Protein AF-A0A395CZ53-F1 (afdb_monomer_lite)

Structure (mmCIF, N/CA/C/O backbone):
data_AF-A0A395CZ53-F1
#
_entry.id   AF-A0A395CZ53-F1
#
loop_
_atom_site.group_PDB
_atom_site.id
_atom_site.type_symbol
_atom_site.label_atom_id
_atom_site.label_alt_id
_atom_site.label_comp_id
_atom_site.label_asym_id
_atom_site.label_entity_id
_atom_site.label_seq_id
_atom_site.pdbx_PDB_ins_code
_atom_site.Cartn_x
_atom_site.Cartn_y
_atom_site.Cartn_z
_atom_site.occupancy
_atom_site.B_iso_or_equiv
_atom_site.auth_seq_id
_atom_site.auth_comp_id
_atom_site.auth_asym_id
_atom_site.auth_atom_id
_atom_site.pdbx_PDB_model_num
ATOM 1 N N . MET A 1 1 ? -4.129 -2.418 5.478 1.00 84.44 1 MET A N 1
ATOM 2 C CA . MET A 1 1 ? -3.742 -3.564 4.637 1.00 84.44 1 MET A CA 1
ATOM 3 C C . MET A 1 1 ? -3.640 -3.095 3.202 1.00 84.44 1 MET A C 1
ATOM 5 O O . MET A 1 1 ? -2.613 -2.516 2.931 1.00 84.44 1 MET A O 1
ATOM 9 N N . THR A 1 2 ? -4.689 -3.079 2.373 1.00 95.38 2 THR A N 1
ATOM 10 C CA . THR A 1 2 ? -4.549 -2.795 0.923 1.00 95.38 2 THR A CA 1
ATOM 11 C C . THR A 1 2 ? -3.746 -1.545 0.537 1.00 95.38 2 THR A C 1
ATOM 13 O O . THR A 1 2 ? -2.993 -1.594 -0.421 1.00 95.38 2 THR A O 1
ATOM 16 N N . GLN A 1 3 ? -3.861 -0.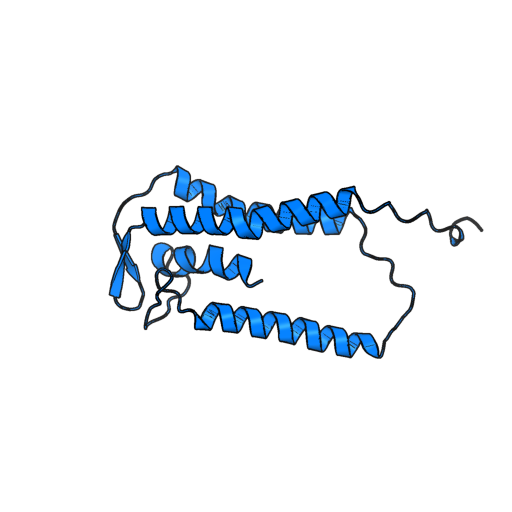423 1.258 1.00 96.69 3 GLN A N 1
ATOM 17 C CA . GLN A 1 3 ? -3.031 0.764 0.980 1.00 96.69 3 GLN A CA 1
ATOM 18 C C . GLN A 1 3 ? -1.525 0.485 1.097 1.00 96.69 3 GLN A C 1
ATOM 20 O O . GLN A 1 3 ? -0.753 0.980 0.286 1.00 96.69 3 GLN A O 1
ATOM 25 N N . TRP A 1 4 ? -1.125 -0.318 2.084 1.00 96.44 4 TRP A N 1
ATOM 26 C CA . TRP A 1 4 ? 0.246 -0.792 2.234 1.00 96.44 4 TRP A CA 1
ATOM 27 C C . TRP A 1 4 ? 0.659 -1.632 1.031 1.00 96.44 4 TRP A C 1
ATOM 29 O O . TRP A 1 4 ? 1.700 -1.367 0.448 1.00 96.44 4 TRP A O 1
ATOM 39 N N . ASP A 1 5 ? -0.168 -2.600 0.629 1.00 96.94 5 ASP A N 1
ATOM 40 C CA . ASP A 1 5 ? 0.121 -3.485 -0.506 1.00 96.94 5 ASP A CA 1
ATOM 41 C C . ASP A 1 5 ? 0.274 -2.683 -1.813 1.00 96.94 5 ASP A C 1
ATOM 43 O O . ASP A 1 5 ? 1.216 -2.889 -2.573 1.00 96.94 5 ASP A O 1
ATOM 47 N N . VAL A 1 6 ? -0.586 -1.683 -2.048 1.00 97.50 6 VAL A N 1
ATOM 48 C CA . VAL A 1 6 ? -0.497 -0.807 -3.233 1.00 97.50 6 VAL A CA 1
ATOM 49 C C . VAL A 1 6 ? 0.818 -0.021 -3.269 1.00 97.50 6 VAL A C 1
ATOM 51 O O . VAL A 1 6 ? 1.371 0.172 -4.347 1.00 97.50 6 VAL A O 1
ATOM 54 N N . VAL A 1 7 ? 1.336 0.413 -2.119 1.00 98.19 7 VAL A N 1
ATOM 55 C CA . VAL A 1 7 ? 2.617 1.134 -2.033 1.00 98.19 7 VAL A CA 1
ATOM 56 C C . VAL A 1 7 ? 3.807 0.180 -2.154 1.00 98.19 7 VAL A C 1
ATOM 58 O O . VAL A 1 7 ? 4.769 0.460 -2.861 1.00 98.19 7 VAL A O 1
ATOM 61 N N . MET A 1 8 ? 3.758 -0.944 -1.450 1.00 97.69 8 MET A N 1
ATOM 62 C CA . MET A 1 8 ? 4.921 -1.789 -1.199 1.00 97.69 8 MET A CA 1
ATOM 63 C C . MET A 1 8 ? 5.142 -2.845 -2.288 1.00 97.69 8 MET A C 1
ATOM 65 O O . MET A 1 8 ? 6.294 -3.155 -2.603 1.00 97.69 8 MET A O 1
ATOM 69 N N . ASP A 1 9 ? 4.076 -3.375 -2.895 1.00 98.00 9 ASP A N 1
ATOM 70 C CA . ASP A 1 9 ? 4.189 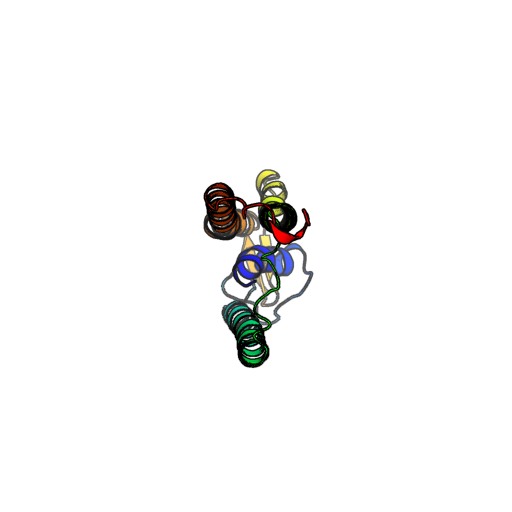-4.478 -3.855 1.00 98.00 9 ASP A CA 1
ATOM 71 C C . ASP A 1 9 ? 4.954 -4.108 -5.135 1.00 98.00 9 ASP A C 1
ATOM 73 O O . ASP A 1 9 ? 5.808 -4.902 -5.534 1.00 98.00 9 ASP A O 1
ATOM 77 N N . PRO A 1 10 ? 4.735 -2.941 -5.780 1.00 98.00 10 PRO A N 1
ATOM 78 C CA . PRO A 1 10 ? 5.457 -2.587 -7.004 1.00 98.00 10 PRO A CA 1
ATOM 79 C C . PRO A 1 10 ? 6.992 -2.614 -6.864 1.00 98.00 10 PRO A C 1
ATOM 81 O O . PRO A 1 10 ? 7.647 -3.343 -7.619 1.00 98.00 10 PRO A O 1
ATOM 84 N N . PRO A 1 11 ? 7.616 -1.905 -5.896 1.00 97.62 11 PRO A N 1
ATOM 85 C CA . PRO A 1 11 ? 9.065 -1.974 -5.721 1.00 97.62 11 PRO A CA 1
ATOM 86 C C . PRO A 1 11 ? 9.535 -3.345 -5.225 1.00 97.62 11 PRO A C 1
ATOM 88 O O . PRO A 1 11 ? 10.597 -3.804 -5.649 1.00 97.62 11 PRO A O 1
ATOM 91 N N . SER A 1 12 ? 8.764 -4.025 -4.374 1.00 97.75 12 SER A N 1
ATOM 92 C CA . SER A 1 12 ? 9.163 -5.331 -3.834 1.00 97.75 12 SER A CA 1
ATOM 93 C C . SER A 1 12 ? 9.177 -6.419 -4.900 1.00 97.75 12 SER A C 1
ATOM 95 O O . SER A 1 12 ? 10.090 -7.246 -4.929 1.00 97.75 12 SER A O 1
ATOM 97 N N . ALA A 1 13 ? 8.214 -6.394 -5.819 1.00 97.50 13 ALA A N 1
ATOM 98 C CA . ALA A 1 13 ? 8.115 -7.396 -6.863 1.00 97.50 13 ALA A CA 1
ATOM 99 C C . ALA A 1 13 ? 9.008 -7.117 -8.063 1.00 97.50 13 ALA A C 1
ATOM 101 O O . ALA A 1 13 ? 9.635 -8.032 -8.601 1.00 97.50 13 ALA A O 1
ATOM 102 N N . THR A 1 14 ? 9.103 -5.855 -8.479 1.00 97.56 14 THR A N 1
ATOM 103 C CA . THR A 1 14 ? 9.793 -5.519 -9.725 1.00 97.56 14 THR A CA 1
ATOM 104 C C . THR A 1 14 ? 11.247 -5.141 -9.507 1.00 97.56 14 THR A C 1
ATOM 106 O O . THR A 1 14 ? 12.079 -5.616 -10.275 1.00 97.56 14 THR A O 1
ATOM 109 N N . ILE A 1 15 ? 11.583 -4.393 -8.454 1.00 97.12 15 ILE A N 1
ATOM 110 C CA . ILE A 1 15 ? 12.974 -4.006 -8.167 1.00 97.12 15 ILE A CA 1
ATOM 111 C C . ILE A 1 15 ? 13.649 -5.062 -7.290 1.00 97.12 15 ILE A C 1
ATOM 113 O O . ILE A 1 15 ? 14.657 -5.637 -7.685 1.00 97.12 15 ILE A O 1
ATOM 117 N N . ALA A 1 16 ? 13.083 -5.346 -6.113 1.00 96.75 16 ALA A N 1
ATOM 118 C CA . ALA A 1 16 ? 13.715 -6.237 -5.136 1.00 96.75 16 ALA A CA 1
ATOM 119 C C . ALA A 1 16 ? 13.569 -7.730 -5.475 1.00 96.75 16 ALA A C 1
ATOM 121 O O . ALA A 1 16 ? 14.283 -8.553 -4.908 1.00 96.75 16 ALA A O 1
ATOM 122 N N . LYS A 1 17 ? 12.642 -8.082 -6.378 1.00 96.38 17 LYS A N 1
ATOM 123 C CA . LYS A 1 17 ? 12.316 -9.468 -6.755 1.00 96.38 17 LYS A CA 1
ATOM 124 C C . LYS A 1 17 ? 11.974 -10.366 -5.559 1.00 96.38 17 LYS A C 1
ATOM 126 O O . LYS A 1 17 ? 12.231 -11.566 -5.593 1.00 96.38 17 LYS A O 1
ATOM 131 N N . ALA A 1 18 ? 11.378 -9.800 -4.510 1.00 97.12 18 ALA A N 1
ATOM 132 C CA . ALA A 1 18 ? 11.025 -10.536 -3.298 1.00 97.12 18 ALA A CA 1
ATOM 133 C C . ALA A 1 18 ? 9.901 -11.562 -3.547 1.00 97.12 18 ALA A C 1
ATOM 135 O O . ALA A 1 18 ? 9.925 -12.663 -3.002 1.00 97.12 18 ALA A O 1
ATOM 136 N N . TRP A 1 19 ? 8.941 -11.217 -4.406 1.00 96.06 19 TRP A N 1
ATOM 137 C CA . TRP A 1 19 ? 7.937 -12.113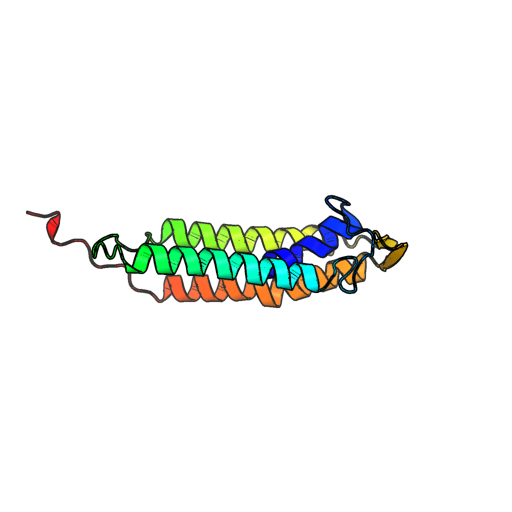 -4.987 1.00 96.06 19 TRP A CA 1
ATOM 138 C C . TRP A 1 19 ? 7.566 -11.590 -6.368 1.00 96.06 19 TRP A C 1
ATOM 140 O O . TRP A 1 19 ? 7.546 -10.386 -6.586 1.00 96.06 19 TRP A O 1
ATOM 150 N N . VAL A 1 20 ? 7.287 -12.471 -7.323 1.00 96.56 20 VAL A N 1
ATOM 151 C CA . VAL A 1 20 ? 7.097 -12.067 -8.721 1.00 96.56 20 VAL A CA 1
ATOM 152 C C . VAL A 1 20 ? 5.808 -12.661 -9.265 1.00 96.56 20 VAL A C 1
ATOM 154 O O . VAL A 1 20 ? 5.558 -13.855 -9.124 1.00 96.56 20 VAL A O 1
ATOM 157 N N . TRP A 1 21 ? 5.010 -11.829 -9.934 1.00 97.56 21 TRP A N 1
ATOM 158 C CA . TRP A 1 21 ? 3.896 -12.285 -10.759 1.00 97.56 21 TRP A CA 1
ATOM 159 C C . TRP A 1 21 ? 4.404 -12.626 -12.157 1.00 97.56 21 TRP A C 1
ATOM 161 O O . TRP A 1 21 ? 4.888 -11.747 -12.868 1.00 97.56 21 TRP A O 1
ATOM 171 N N . HIS A 1 22 ? 4.297 -13.897 -12.547 1.00 95.75 22 HIS A N 1
ATOM 172 C CA . HIS A 1 22 ? 4.816 -14.391 -13.828 1.00 95.75 22 HIS A CA 1
ATOM 173 C C . HIS A 1 22 ? 4.162 -13.732 -15.046 1.00 95.75 22 HIS A C 1
ATOM 175 O O . HIS A 1 22 ? 4.850 -13.445 -16.014 1.00 95.75 22 HIS A O 1
ATOM 181 N N . ASP A 1 23 ? 2.869 -13.419 -14.979 1.00 95.69 23 ASP A N 1
ATOM 182 C CA . ASP A 1 23 ? 2.171 -12.721 -16.068 1.00 95.69 23 ASP A CA 1
ATOM 183 C C . ASP A 1 23 ? 2.321 -11.188 -15.986 1.00 95.69 23 ASP A C 1
ATOM 185 O O . ASP A 1 23 ? 1.791 -10.449 -16.818 1.00 95.69 23 ASP A O 1
ATOM 189 N N . GLY A 1 24 ? 3.036 -10.692 -14.970 1.00 94.56 24 GLY A N 1
ATOM 190 C CA . GLY A 1 24 ? 3.167 -9.273 -14.670 1.00 94.56 24 GLY A CA 1
ATOM 191 C C . GLY A 1 24 ? 1.835 -8.604 -14.318 1.00 94.56 24 GLY A C 1
ATOM 192 O O . GLY A 1 24 ? 0.856 -9.227 -13.900 1.00 94.56 24 GLY A O 1
ATOM 193 N N . GLY A 1 25 ? 1.798 -7.283 -14.471 1.00 95.94 25 GLY A N 1
ATOM 194 C CA . GLY A 1 25 ? 0.618 -6.489 -14.168 1.00 95.94 25 GLY A CA 1
ATOM 195 C C . GLY A 1 25 ? 0.807 -5.016 -14.497 1.00 95.94 25 GLY A C 1
ATOM 196 O O . GLY A 1 25 ? 1.926 -4.528 -14.646 1.00 95.94 25 GLY A O 1
ATOM 197 N N . ALA A 1 26 ? -0.304 -4.298 -14.658 1.00 95.56 26 ALA A N 1
ATOM 198 C CA . ALA A 1 26 ? -0.273 -2.906 -15.105 1.00 95.56 26 ALA A CA 1
ATOM 199 C C . ALA A 1 26 ? 0.369 -1.956 -14.083 1.00 95.56 26 ALA A C 1
ATOM 201 O O . ALA A 1 26 ? 0.898 -0.923 -14.478 1.00 95.56 26 ALA A O 1
ATOM 202 N N . HIS A 1 27 ? 0.347 -2.300 -12.793 1.00 97.38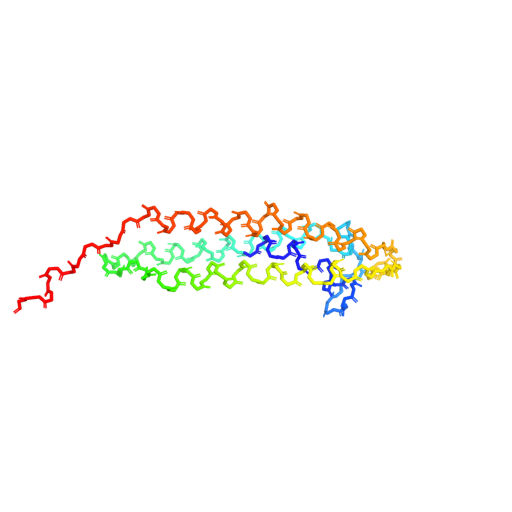 27 HIS A N 1
ATOM 203 C CA . HIS A 1 27 ? 0.973 -1.495 -11.754 1.00 97.38 27 HIS A CA 1
ATOM 204 C C . HIS A 1 27 ? 2.396 -1.997 -11.496 1.00 97.38 27 HIS A C 1
ATOM 206 O O . HIS A 1 27 ? 2.649 -2.704 -10.525 1.00 97.38 27 HIS A O 1
ATOM 212 N N . PHE A 1 28 ? 3.298 -1.691 -12.434 1.00 97.94 28 PHE A N 1
ATOM 213 C CA . PHE A 1 28 ? 4.711 -2.089 -12.414 1.00 97.94 28 PHE A CA 1
ATOM 214 C C . PHE A 1 28 ? 4.924 -3.570 -12.077 1.00 97.94 28 PHE A C 1
ATOM 216 O O . PHE A 1 28 ? 5.636 -3.904 -11.133 1.00 97.94 28 PHE A O 1
ATOM 223 N N . GLY A 1 29 ? 4.265 -4.469 -12.807 1.00 97.00 29 GLY A N 1
ATOM 224 C CA . GLY A 1 29 ? 4.379 -5.912 -12.587 1.00 97.00 29 GLY A CA 1
ATOM 225 C C . GLY A 1 29 ? 3.365 -6.496 -11.602 1.00 97.00 29 GLY A C 1
ATOM 226 O O . GLY A 1 29 ? 3.272 -7.716 -11.509 1.00 97.00 29 GLY A O 1
ATOM 227 N N . VAL A 1 30 ? 2.570 -5.667 -10.916 1.00 98.12 30 VAL A N 1
ATOM 228 C CA . VAL A 1 30 ? 1.526 -6.127 -9.986 1.00 98.12 30 VAL A CA 1
ATOM 229 C C . VAL A 1 30 ? 0.144 -6.066 -10.651 1.00 98.12 30 VAL A C 1
ATOM 231 O O . VAL A 1 30 ? -0.259 -5.006 -11.154 1.00 98.12 30 VAL A O 1
ATOM 234 N N . PRO A 1 31 ? -0.615 -7.177 -10.705 1.00 97.62 31 PRO A N 1
ATOM 235 C CA . PRO A 1 31 ? -1.949 -7.189 -11.296 1.00 97.62 31 PRO A CA 1
ATOM 236 C C . PRO A 1 31 ? -2.987 -6.569 -10.352 1.00 97.62 31 PRO A C 1
ATOM 238 O O . PRO A 1 31 ? -2.915 -6.715 -9.134 1.00 97.62 31 PRO A O 1
ATOM 241 N N . LEU A 1 32 ? -4.025 -5.933 -10.909 1.00 96.88 32 LEU A N 1
ATOM 242 C CA . LEU A 1 32 ? -5.096 -5.304 -10.118 1.00 96.88 32 LEU A CA 1
ATOM 243 C C . LEU A 1 32 ? -5.823 -6.298 -9.191 1.00 96.88 32 LEU A C 1
ATOM 245 O O . LEU A 1 32 ? -6.263 -5.932 -8.100 1.00 96.88 32 LEU A O 1
ATOM 249 N N . SER A 1 33 ? -5.924 -7.564 -9.608 1.00 97.06 33 SER A N 1
ATOM 250 C CA . SER A 1 33 ? -6.528 -8.642 -8.819 1.00 97.06 33 SER A CA 1
ATOM 251 C C . SER A 1 33 ? -5.831 -8.864 -7.475 1.00 97.06 33 SER A C 1
ATOM 253 O O . SER A 1 33 ? -6.508 -9.243 -6.523 1.00 97.06 33 SER A O 1
ATOM 255 N N . ASN A 1 34 ? -4.530 -8.571 -7.358 1.00 97.38 34 ASN A N 1
ATOM 256 C CA . ASN A 1 34 ? -3.800 -8.642 -6.091 1.00 97.38 34 ASN A CA 1
ATOM 257 C C . ASN A 1 34 ? -4.414 -7.700 -5.043 1.00 97.38 34 ASN A C 1
ATOM 259 O O . ASN A 1 34 ? -4.769 -8.123 -3.944 1.00 97.38 34 ASN A O 1
ATOM 263 N N . TYR A 1 35 ? -4.633 -6.434 -5.405 1.00 97.00 35 TYR A N 1
ATOM 264 C CA . TYR A 1 35 ? -5.182 -5.438 -4.482 1.00 97.00 35 TYR A CA 1
ATOM 265 C C . TYR A 1 35 ? -6.636 -5.722 -4.116 1.00 97.00 35 TYR A C 1
ATOM 267 O O . TYR A 1 35 ? -7.023 -5.571 -2.956 1.00 97.00 35 TYR A O 1
ATOM 275 N N . LEU A 1 36 ? -7.432 -6.188 -5.082 1.00 97.69 36 LEU A N 1
ATOM 276 C CA . LEU A 1 36 ? -8.796 -6.650 -4.821 1.00 97.69 36 LEU A CA 1
ATOM 277 C C . LEU A 1 36 ? -8.804 -7.870 -3.891 1.00 97.69 36 LEU A C 1
ATOM 279 O O . LEU A 1 36 ? -9.633 -7.939 -2.984 1.00 97.69 36 LEU A O 1
ATOM 283 N N . GLY A 1 37 ? -7.854 -8.790 -4.066 1.00 97.56 37 GLY A N 1
ATOM 284 C CA . GLY A 1 37 ? -7.652 -9.945 -3.197 1.00 97.56 37 GLY A CA 1
ATOM 285 C C . GLY A 1 37 ? -7.314 -9.537 -1.765 1.00 97.56 37 GLY A C 1
ATOM 286 O O . GLY A 1 37 ? -7.982 -9.982 -0.830 1.00 97.56 37 GLY A O 1
ATOM 287 N N . TRP A 1 38 ? -6.347 -8.635 -1.575 1.00 97.31 38 TRP A N 1
ATOM 288 C CA . TRP A 1 38 ? -5.981 -8.126 -0.248 1.00 97.31 38 TRP A CA 1
ATOM 289 C C . TRP A 1 38 ? -7.107 -7.337 0.417 1.00 97.31 38 TRP A C 1
ATOM 291 O O . TRP A 1 38 ? -7.316 -7.458 1.629 1.00 97.31 38 TRP A O 1
ATOM 301 N N . LEU A 1 39 ? -7.873 -6.571 -0.364 1.00 97.12 39 LEU A N 1
ATOM 302 C CA . LEU A 1 39 ? -9.058 -5.869 0.124 1.00 97.12 39 LEU A CA 1
ATOM 303 C C . LEU A 1 39 ? -10.126 -6.855 0.604 1.00 97.12 39 LEU A C 1
ATOM 305 O O . LEU A 1 39 ? -10.583 -6.747 1.742 1.00 97.12 39 LEU A O 1
ATOM 309 N N . LEU A 1 40 ? -10.486 -7.834 -0.230 1.00 97.81 40 LEU A N 1
ATOM 310 C CA . LEU A 1 40 ? -11.487 -8.846 0.101 1.00 97.81 40 LEU A CA 1
ATOM 311 C C . LEU A 1 40 ? -11.055 -9.692 1.302 1.00 97.81 40 LEU A C 1
ATOM 313 O O . LEU A 1 40 ? -11.870 -9.956 2.184 1.00 97.81 40 LEU A O 1
ATOM 317 N N . THR A 1 41 ? -9.780 -10.075 1.368 1.00 97.00 41 THR A N 1
ATOM 318 C CA . THR A 1 41 ? -9.209 -10.848 2.481 1.00 97.00 41 THR A CA 1
ATOM 319 C C . THR A 1 41 ? -9.307 -10.067 3.786 1.00 97.00 41 THR A C 1
ATOM 321 O O . THR A 1 41 ? -9.861 -10.563 4.768 1.00 97.00 41 THR A O 1
ATOM 324 N N . SER A 1 42 ? -8.840 -8.815 3.786 1.00 95.81 42 SER A N 1
ATOM 325 C CA . SER A 1 42 ? -8.880 -7.948 4.969 1.00 95.81 42 SER A CA 1
ATOM 326 C C . SER A 1 42 ? -10.314 -7.695 5.426 1.00 95.81 42 SER A C 1
ATOM 328 O O . SER A 1 42 ? -10.624 -7.817 6.610 1.00 95.81 42 SER A O 1
ATOM 330 N N . TRP A 1 43 ? -11.205 -7.380 4.483 1.00 96.69 43 TRP A N 1
ATOM 331 C CA . TRP A 1 43 ? -12.623 -7.180 4.760 1.00 96.69 43 TRP A CA 1
ATOM 332 C C . TRP A 1 43 ? -13.251 -8.437 5.365 1.00 96.69 43 TRP A C 1
ATOM 334 O O . TRP A 1 43 ? -13.860 -8.356 6.427 1.00 96.69 43 TRP A O 1
ATOM 344 N N . SER A 1 44 ? -13.039 -9.605 4.757 1.00 97.88 44 SER A N 1
ATOM 345 C CA . SER A 1 44 ? -13.598 -10.874 5.235 1.00 97.88 44 SER A CA 1
ATOM 346 C C . SER A 1 44 ? -13.125 -11.199 6.649 1.00 97.88 44 SER A C 1
ATOM 348 O O . SER A 1 44 ? -13.937 -11.570 7.496 1.00 97.88 44 SER A O 1
ATOM 350 N N . PHE A 1 45 ? -11.837 -10.993 6.938 1.00 96.06 45 PHE A N 1
ATOM 351 C CA . PHE A 1 45 ? -11.284 -11.207 8.272 1.00 96.06 45 PHE A CA 1
ATOM 352 C C . PHE A 1 45 ? -11.961 -10.315 9.321 1.00 96.06 45 PHE A C 1
ATOM 354 O O . PHE A 1 45 ? -12.439 -10.810 10.345 1.00 96.06 45 PHE A O 1
ATOM 361 N N . TYR A 1 46 ? -12.079 -9.010 9.050 1.00 94.12 46 TYR A N 1
ATOM 362 C CA . TYR A 1 46 ? -12.757 -8.089 9.964 1.00 94.12 46 TYR A CA 1
ATOM 363 C C . TYR A 1 46 ? -14.251 -8.390 10.108 1.00 94.12 46 TYR A C 1
ATOM 365 O O . TYR A 1 46 ? -14.781 -8.255 11.209 1.00 94.12 46 TYR A O 1
ATOM 373 N N . GLN A 1 47 ? -14.923 -8.848 9.050 1.00 96.19 47 GLN A N 1
ATOM 374 C CA . GLN A 1 47 ? -16.335 -9.225 9.117 1.00 96.19 47 GLN A CA 1
ATOM 375 C C . GLN A 1 47 ? -16.553 -10.468 9.973 1.00 96.19 47 GLN A C 1
ATOM 377 O O . GLN A 1 47 ? -17.404 -10.452 10.862 1.00 96.19 47 GLN A O 1
ATOM 382 N N . VAL A 1 48 ? -15.760 -11.523 9.771 1.00 95.62 48 VAL A N 1
ATOM 383 C CA . VAL A 1 48 ? -15.816 -12.729 10.610 1.00 95.62 48 VAL A CA 1
ATOM 384 C C . VAL A 1 48 ? -15.561 -12.367 12.072 1.00 95.62 48 VAL A C 1
ATOM 386 O O . VAL A 1 48 ? -16.309 -12.799 12.949 1.00 95.62 48 VAL A O 1
ATOM 389 N N . PHE A 1 49 ? -14.567 -11.516 12.343 1.00 92.12 49 PHE A N 1
ATOM 390 C CA . PHE A 1 49 ? -14.278 -11.057 13.699 1.00 92.12 49 PHE A CA 1
ATOM 391 C C . PHE A 1 49 ? -15.419 -10.217 14.295 1.00 92.12 49 PHE A C 1
ATOM 393 O O . PHE A 1 49 ? -15.800 -10.419 15.447 1.00 92.12 49 PHE A O 1
ATOM 400 N N . ALA A 1 50 ? -16.034 -9.328 13.513 1.00 91.75 50 ALA A N 1
ATOM 401 C CA . ALA A 1 50 ? -17.189 -8.547 13.946 1.00 91.75 50 ALA A CA 1
ATOM 402 C C . ALA A 1 50 ? -18.398 -9.442 14.275 1.00 91.75 50 ALA A C 1
ATOM 404 O O . ALA A 1 50 ? -19.046 -9.247 15.307 1.00 91.75 50 ALA A O 1
ATOM 405 N N . PHE A 1 51 ? -18.682 -10.460 13.455 1.00 93.44 51 PHE A N 1
ATOM 406 C CA . PHE A 1 51 ? -19.740 -11.438 13.729 1.00 93.44 51 PHE A CA 1
ATOM 407 C C . PHE A 1 51 ? -19.437 -12.287 14.964 1.00 93.44 51 PHE A C 1
ATOM 409 O O . PHE A 1 51 ? -20.326 -12.500 15.789 1.00 93.44 51 PHE A O 1
ATOM 416 N N . TYR A 1 52 ? -18.186 -12.715 15.128 1.00 90.06 52 TYR A N 1
ATOM 417 C CA . TYR A 1 52 ? -17.728 -13.440 16.309 1.00 90.06 52 TYR A CA 1
ATOM 418 C C . TYR A 1 52 ? -17.929 -12.633 17.599 1.00 90.06 52 TYR A C 1
ATOM 420 O O . TYR A 1 52 ? -18.426 -13.161 18.595 1.00 90.06 52 TYR A O 1
ATOM 428 N N . LEU A 1 53 ? -17.600 -11.337 17.575 1.00 88.56 53 LEU A N 1
ATOM 429 C CA . LEU A 1 53 ? -17.781 -10.438 18.715 1.00 88.56 53 LEU A CA 1
ATOM 430 C C . LEU A 1 53 ? -19.242 -10.037 18.953 1.00 88.56 53 LEU A C 1
ATOM 432 O O . LEU A 1 53 ? -19.610 -9.742 20.090 1.00 88.56 53 LEU A O 1
ATOM 436 N N . ARG A 1 54 ? -20.105 -10.052 17.927 1.00 86.88 54 ARG A N 1
ATOM 437 C CA . ARG A 1 54 ? -21.528 -9.678 18.052 1.00 86.88 54 ARG A CA 1
ATOM 438 C C . ARG A 1 54 ? -22.255 -10.479 19.136 1.00 86.88 54 ARG A C 1
ATOM 440 O O . ARG A 1 54 ? -23.087 -9.913 19.840 1.00 86.88 54 ARG A O 1
ATOM 447 N N . GLY A 1 55 ? -21.941 -11.769 19.267 1.00 81.12 55 GLY A N 1
ATOM 448 C CA . GLY A 1 55 ? -22.509 -12.655 20.290 1.00 81.12 55 GLY A CA 1
ATOM 449 C C . GLY A 1 55 ? -21.796 -12.604 21.645 1.00 81.12 55 GLY A C 1
ATOM 450 O O . GLY A 1 55 ? -22.256 -13.227 22.593 1.00 81.12 55 GLY A O 1
ATOM 451 N N . ARG A 1 56 ? -20.678 -11.874 21.745 1.00 80.19 56 ARG A N 1
ATOM 452 C CA . ARG A 1 56 ? -19.781 -11.831 22.911 1.00 80.19 56 ARG A CA 1
ATOM 453 C C . ARG A 1 56 ? -19.593 -10.408 23.411 1.00 80.19 56 ARG A C 1
ATOM 455 O O . ARG A 1 56 ? -18.473 -9.966 23.650 1.00 80.19 56 ARG A O 1
ATOM 462 N N . ARG A 1 57 ? -20.696 -9.667 23.510 1.00 66.00 57 ARG A N 1
ATOM 463 C CA . ARG A 1 57 ? -20.717 -8.312 24.070 1.00 66.00 57 ARG A CA 1
ATOM 464 C C . ARG A 1 57 ? -20.399 -8.355 25.571 1.00 66.00 57 ARG A C 1
ATOM 466 O O . ARG A 1 57 ? -21.274 -8.106 26.389 1.00 66.00 57 ARG A O 1
ATOM 473 N N . ASP A 1 58 ? -19.151 -8.639 25.925 1.00 60.75 58 ASP A N 1
ATOM 474 C CA . ASP A 1 58 ? -18.610 -8.257 27.222 1.00 60.75 58 ASP A CA 1
ATOM 475 C C . ASP A 1 58 ? -18.503 -6.735 27.217 1.00 60.75 58 ASP A C 1
ATOM 477 O O . ASP A 1 58 ? -17.652 -6.136 26.554 1.00 60.75 58 ASP A O 1
ATOM 481 N N . ALA A 1 59 ? -19.436 -6.100 27.917 1.00 57.31 59 ALA A N 1
ATOM 482 C CA . ALA A 1 59 ? -19.678 -4.664 27.918 1.00 57.31 59 ALA A CA 1
ATOM 483 C C . ALA A 1 59 ? -18.578 -3.832 28.612 1.00 57.31 59 ALA A C 1
ATOM 485 O O . ALA A 1 59 ? -18.864 -2.751 29.123 1.00 57.31 59 ALA A O 1
ATOM 486 N N . SER A 1 60 ? -17.333 -4.308 28.714 1.00 56.81 60 SER A N 1
ATOM 487 C CA . SER A 1 60 ? -16.372 -3.680 29.635 1.00 56.81 60 SER A CA 1
ATOM 488 C C . SER A 1 60 ? -14.897 -3.783 29.267 1.00 56.81 60 SER A C 1
ATOM 490 O O . SER A 1 60 ? -14.073 -3.445 30.110 1.00 56.81 60 SER A O 1
ATOM 492 N N . ARG A 1 61 ? -14.506 -4.189 28.048 1.00 64.94 61 ARG A N 1
ATOM 493 C CA . ARG A 1 61 ? -13.093 -4.007 27.674 1.00 64.94 61 ARG A CA 1
ATOM 494 C C . ARG A 1 61 ? -12.873 -2.529 27.340 1.00 64.94 61 ARG A C 1
ATOM 496 O O . ARG A 1 61 ? -13.436 -2.069 26.343 1.00 64.94 61 ARG A O 1
ATOM 503 N N . PRO A 1 62 ? -12.107 -1.772 28.149 1.00 64.31 62 PRO A N 1
ATOM 504 C CA . PRO A 1 62 ? -11.837 -0.383 27.829 1.00 64.31 62 PRO A CA 1
ATOM 505 C C . PRO A 1 62 ? -11.150 -0.311 26.459 1.00 64.31 62 PRO A C 1
ATOM 507 O O . PRO A 1 62 ? -10.399 -1.230 26.099 1.00 64.31 62 PRO A O 1
ATOM 510 N N . PRO A 1 63 ? -11.412 0.747 25.671 1.00 69.00 63 PRO A N 1
ATOM 511 C CA . PRO A 1 63 ? -10.681 0.957 24.434 1.00 69.00 63 PRO A CA 1
ATOM 512 C C . PRO A 1 63 ? -9.172 0.963 24.730 1.00 69.00 63 PRO A C 1
ATOM 514 O O . PRO A 1 63 ? -8.769 1.355 25.831 1.00 69.00 63 PRO A O 1
ATOM 517 N N . PRO A 1 64 ? -8.327 0.535 23.774 1.00 71.81 64 PRO A N 1
ATOM 518 C CA . PRO A 1 64 ? -6.882 0.591 23.949 1.00 71.81 64 PRO A CA 1
ATOM 519 C C . PRO A 1 64 ? -6.462 1.993 24.394 1.00 71.81 64 PRO A C 1
ATOM 521 O O . PRO A 1 64 ? -6.999 2.981 23.888 1.00 71.81 64 PRO A O 1
ATOM 524 N N . GLY A 1 65 ? -5.492 2.090 25.305 1.00 82.62 65 GLY A N 1
ATOM 525 C CA . GLY A 1 65 ? -4.924 3.379 25.699 1.00 82.62 65 GLY A CA 1
ATOM 526 C C . GLY A 1 65 ? -4.369 4.158 24.498 1.00 82.62 65 GLY A C 1
ATOM 527 O O . GLY A 1 65 ? -4.190 3.619 23.404 1.00 82.62 65 GLY A O 1
ATOM 528 N N . ARG A 1 66 ? -4.073 5.447 24.685 1.00 88.50 66 ARG A N 1
ATOM 529 C CA . ARG A 1 66 ? -3.551 6.296 23.598 1.00 88.50 66 ARG A CA 1
ATOM 530 C C . ARG A 1 66 ? -2.189 5.831 23.074 1.00 88.50 66 ARG A C 1
ATOM 532 O O . ARG A 1 66 ? -1.928 5.956 21.883 1.00 88.50 66 ARG A O 1
ATOM 539 N N . GLU A 1 67 ? -1.348 5.276 23.942 1.00 90.38 67 GLU A N 1
ATOM 540 C CA . GLU A 1 67 ? 0.007 4.821 23.607 1.00 90.38 67 GLU A CA 1
ATOM 541 C C . GLU A 1 67 ? 0.047 3.727 22.526 1.00 90.38 67 GLU A C 1
ATOM 543 O O . GLU A 1 67 ? 0.677 3.962 21.495 1.00 90.38 67 GLU A O 1
ATOM 548 N N . PRO A 1 68 ? -0.647 2.575 22.659 1.00 92.00 68 PRO A N 1
ATOM 549 C CA . PRO A 1 68 ? -0.635 1.550 21.613 1.00 92.00 68 PRO A CA 1
ATOM 550 C C . PRO A 1 68 ? -1.254 2.035 20.294 1.00 92.00 68 PRO A C 1
ATOM 552 O O . PRO A 1 68 ? -0.840 1.594 19.225 1.00 92.00 68 PRO A O 1
ATOM 555 N N . GLN A 1 69 ? -2.212 2.969 20.342 1.00 92.56 69 GLN A N 1
ATOM 556 C CA . GLN A 1 69 ? -2.776 3.577 19.132 1.00 92.56 69 GLN A CA 1
ATOM 557 C C . GLN A 1 69 ? -1.750 4.465 18.425 1.00 92.56 69 GLN A C 1
ATOM 559 O O . GLN A 1 69 ? -1.580 4.364 17.212 1.00 92.56 69 GLN A O 1
ATOM 564 N N . LEU A 1 70 ? -1.036 5.307 19.178 1.00 94.88 70 LEU A N 1
ATOM 565 C CA . LEU A 1 70 ? 0.033 6.135 18.632 1.00 94.88 70 LEU A CA 1
ATOM 566 C C . LEU A 1 70 ? 1.159 5.271 18.058 1.00 94.88 70 LEU A C 1
ATOM 568 O O . LEU A 1 70 ? 1.619 5.549 16.957 1.00 94.88 70 LEU A O 1
ATOM 572 N N . ALA A 1 71 ? 1.555 4.206 18.757 1.00 95.62 71 ALA A N 1
ATOM 573 C CA . ALA A 1 71 ? 2.557 3.265 18.269 1.00 95.62 71 ALA A CA 1
ATOM 574 C C . ALA A 1 71 ? 2.143 2.638 16.928 1.00 95.62 71 ALA A C 1
ATOM 576 O O . ALA A 1 71 ? 2.946 2.610 16.000 1.00 95.62 71 ALA A O 1
ATOM 577 N N . ALA A 1 72 ? 0.883 2.209 16.785 1.00 95.19 72 ALA A N 1
ATOM 578 C CA . ALA A 1 72 ? 0.371 1.666 15.527 1.00 95.19 72 ALA A CA 1
ATOM 579 C C . ALA A 1 72 ? 0.361 2.706 14.391 1.00 95.19 72 ALA A C 1
ATOM 581 O O . ALA A 1 72 ? 0.741 2.386 13.265 1.00 95.19 72 ALA A O 1
ATOM 582 N N . ILE A 1 73 ? -0.033 3.953 14.683 1.00 96.94 73 ILE A N 1
ATOM 583 C CA . ILE A 1 73 ? -0.019 5.058 13.709 1.00 96.94 73 ILE A CA 1
ATOM 584 C C . ILE A 1 73 ? 1.412 5.355 13.254 1.00 96.94 73 ILE A C 1
ATOM 586 O O . ILE A 1 73 ? 1.666 5.455 12.056 1.00 96.94 73 ILE A O 1
ATOM 590 N N . LEU A 1 74 ? 2.345 5.486 14.200 1.00 97.12 74 LEU A N 1
ATOM 591 C CA . LEU A 1 74 ? 3.746 5.777 13.904 1.00 97.12 74 LEU A CA 1
ATOM 592 C C . LEU A 1 74 ? 4.391 4.637 13.127 1.00 97.12 74 LEU A C 1
ATOM 594 O O . LEU A 1 74 ? 5.044 4.904 12.129 1.00 97.12 74 LEU A O 1
ATOM 598 N N . PHE A 1 75 ? 4.153 3.386 13.524 1.00 97.44 75 PHE A N 1
ATOM 599 C CA . PHE A 1 75 ? 4.636 2.222 12.789 1.00 97.44 75 PHE A CA 1
ATOM 600 C C . PHE A 1 75 ? 4.170 2.260 11.331 1.00 97.44 75 PHE A C 1
ATOM 602 O O . PHE A 1 75 ? 4.994 2.216 10.423 1.00 97.44 75 PHE A O 1
ATOM 609 N N . TYR A 1 76 ? 2.866 2.429 11.104 1.00 97.50 76 TYR A N 1
ATOM 610 C CA . TYR A 1 76 ? 2.300 2.448 9.758 1.00 97.50 76 TYR A CA 1
ATOM 611 C C . TYR A 1 76 ? 2.833 3.612 8.907 1.00 97.50 76 TYR A C 1
ATOM 613 O O . TYR A 1 76 ? 3.207 3.411 7.750 1.00 97.50 76 TYR A O 1
ATOM 621 N N . ALA A 1 77 ? 2.934 4.814 9.486 1.00 97.50 77 ALA A N 1
ATOM 622 C CA . ALA A 1 77 ? 3.515 5.975 8.818 1.00 97.50 77 ALA A CA 1
ATOM 623 C C . ALA A 1 77 ? 4.993 5.746 8.472 1.00 97.50 77 ALA A C 1
ATOM 625 O O . ALA A 1 77 ? 5.398 5.952 7.330 1.00 97.50 77 ALA A O 1
ATOM 626 N N . SER A 1 78 ? 5.792 5.288 9.440 1.00 97.38 78 SER A N 1
ATOM 627 C CA . SER A 1 78 ? 7.219 5.023 9.264 1.00 97.38 78 SER A CA 1
ATOM 628 C C . SER A 1 78 ? 7.475 3.996 8.172 1.00 97.38 78 SER A C 1
ATOM 630 O O . SER A 1 78 ? 8.363 4.213 7.354 1.00 97.38 78 SER A O 1
ATOM 632 N N . SER A 1 79 ? 6.682 2.926 8.102 1.00 96.88 79 SER A N 1
ATOM 633 C CA . SER A 1 79 ? 6.816 1.922 7.048 1.00 96.88 79 SER A CA 1
ATOM 634 C C . SER A 1 79 ? 6.611 2.501 5.651 1.00 96.88 79 SER A C 1
ATOM 636 O O . SER A 1 79 ? 7.424 2.234 4.772 1.00 96.88 79 SER A O 1
ATOM 638 N N . GLY A 1 80 ? 5.607 3.360 5.451 1.00 96.19 80 GLY A N 1
ATOM 639 C CA . GLY A 1 80 ? 5.432 4.066 4.177 1.00 96.19 80 GLY A CA 1
ATOM 640 C C . GLY A 1 80 ? 6.591 5.024 3.874 1.00 96.19 80 GLY A C 1
ATOM 641 O O . GLY A 1 80 ? 7.109 5.056 2.759 1.00 96.19 80 GLY A O 1
ATOM 642 N N . LEU A 1 81 ? 7.059 5.764 4.884 1.00 97.00 81 LEU A N 1
ATOM 643 C CA . LEU A 1 81 ? 8.159 6.723 4.734 1.00 97.00 81 LEU A CA 1
ATOM 644 C C . LEU A 1 81 ? 9.495 6.067 4.352 1.00 97.00 81 LEU A C 1
ATOM 646 O O . LEU A 1 81 ? 10.344 6.750 3.782 1.00 97.00 81 LEU A O 1
ATOM 650 N N . THR A 1 82 ? 9.679 4.761 4.582 1.00 96.56 82 THR A N 1
ATOM 651 C CA . THR A 1 82 ? 10.887 4.044 4.129 1.00 96.56 82 THR A CA 1
ATOM 652 C C . THR A 1 82 ? 11.093 4.105 2.612 1.00 96.56 82 THR A C 1
ATOM 654 O O . THR A 1 82 ? 12.229 4.023 2.151 1.00 96.56 82 THR A O 1
ATOM 657 N N . HIS A 1 83 ? 10.031 4.333 1.829 1.00 97.00 83 HIS A N 1
ATOM 658 C CA . HIS A 1 83 ? 10.113 4.478 0.375 1.00 97.00 83 HIS A CA 1
ATOM 659 C C . HIS A 1 83 ? 10.661 5.841 -0.085 1.00 97.00 83 HIS A C 1
ATOM 661 O O . HIS A 1 83 ? 11.042 5.972 -1.248 1.00 97.00 83 HIS A O 1
ATOM 667 N N . LEU A 1 84 ? 10.768 6.838 0.805 1.00 97.31 84 LEU A N 1
ATOM 668 C CA . LEU A 1 84 ? 11.373 8.131 0.468 1.00 97.31 84 LEU A CA 1
ATOM 669 C C . LEU A 1 84 ? 12.875 8.014 0.227 1.00 97.31 84 LEU A C 1
ATOM 671 O O . LEU A 1 84 ? 13.377 8.597 -0.725 1.00 97.31 84 LEU A O 1
ATOM 675 N N . THR A 1 85 ? 13.595 7.259 1.059 1.00 96.62 85 THR A N 1
ATOM 676 C CA . THR A 1 85 ? 15.050 7.106 0.936 1.00 96.62 85 THR A CA 1
ATOM 677 C C . THR A 1 85 ? 15.479 6.625 -0.453 1.00 96.62 85 THR A C 1
ATOM 679 O O . THR A 1 85 ? 16.279 7.318 -1.077 1.00 96.62 85 THR A O 1
ATOM 682 N N . PRO A 1 86 ? 14.959 5.506 -0.993 1.00 95.19 86 PRO A N 1
ATOM 683 C CA . PRO A 1 86 ? 15.387 5.046 -2.307 1.00 95.19 86 PRO A CA 1
ATOM 684 C C . PRO A 1 86 ? 14.916 5.949 -3.456 1.00 95.19 86 PRO A C 1
ATOM 686 O O . PRO A 1 86 ? 15.567 5.984 -4.494 1.00 95.19 86 PRO A O 1
ATOM 689 N N . TRP A 1 87 ? 13.818 6.693 -3.293 1.00 97.06 87 TRP A N 1
ATOM 690 C CA . TRP A 1 87 ? 13.413 7.710 -4.268 1.00 97.06 87 TRP A CA 1
ATOM 691 C C . TRP A 1 87 ? 14.367 8.915 -4.259 1.00 97.06 87 TRP A C 1
ATOM 693 O O . TRP A 1 87 ? 14.819 9.342 -5.316 1.00 97.06 87 TRP A O 1
ATOM 703 N N . LEU A 1 88 ? 14.749 9.409 -3.076 1.00 97.25 88 LEU A N 1
ATOM 704 C CA . LEU A 1 88 ? 15.699 10.517 -2.909 1.00 97.25 88 LEU A CA 1
ATOM 705 C C . LEU A 1 88 ? 17.114 10.177 -3.388 1.00 97.25 88 LEU A C 1
ATOM 707 O O . LEU A 1 88 ? 17.832 11.072 -3.825 1.00 97.25 88 LEU A O 1
ATOM 711 N N . LEU A 1 89 ? 17.518 8.904 -3.312 1.00 96.06 89 LEU A N 1
ATOM 712 C CA . LEU A 1 89 ? 18.784 8.445 -3.893 1.00 96.06 89 LEU A CA 1
ATOM 713 C C . LEU A 1 89 ? 18.808 8.579 -5.424 1.00 96.06 89 LEU A C 1
ATOM 715 O O . LEU A 1 89 ? 19.893 8.610 -5.997 1.00 96.06 89 LEU A O 1
ATOM 719 N N . GLY A 1 90 ? 17.644 8.696 -6.074 1.00 91.25 90 GLY A N 1
ATOM 720 C CA . GLY A 1 90 ? 17.551 9.012 -7.497 1.00 91.25 90 GLY A CA 1
ATOM 721 C C . GLY A 1 90 ? 18.120 7.925 -8.405 1.00 91.25 90 GLY A C 1
ATOM 722 O O . GLY A 1 90 ? 18.703 8.242 -9.437 1.00 91.25 90 GLY A O 1
ATOM 723 N N . GLU A 1 91 ? 17.994 6.653 -8.017 1.00 89.38 91 GLU A N 1
ATOM 724 C CA . GLU A 1 91 ? 18.408 5.537 -8.870 1.00 89.38 91 GLU A CA 1
ATOM 725 C C . GLU A 1 91 ? 17.615 5.546 -10.181 1.00 89.38 91 GLU A C 1
ATOM 727 O O . GLU A 1 91 ? 16.383 5.486 -10.176 1.00 89.38 91 GLU A O 1
ATOM 732 N N . THR A 1 92 ? 18.337 5.592 -11.296 1.00 93.31 92 THR A N 1
ATOM 733 C CA . THR A 1 92 ? 17.780 5.569 -12.648 1.00 93.31 92 THR A CA 1
ATOM 734 C C . THR A 1 92 ? 18.069 4.238 -13.330 1.00 93.31 92 THR A C 1
ATOM 736 O O . THR A 1 92 ? 18.944 3.472 -12.915 1.00 93.31 92 THR A O 1
ATOM 739 N N . GLY A 1 93 ? 17.324 3.960 -14.396 1.00 95.69 93 GLY A N 1
ATOM 740 C CA . GLY A 1 93 ? 17.505 2.772 -15.221 1.00 95.69 93 GLY A CA 1
ATOM 741 C C . GLY A 1 93 ? 16.220 1.988 -15.427 1.00 95.69 93 GLY A C 1
ATOM 742 O O . GLY A 1 93 ? 15.136 2.394 -15.004 1.00 95.69 93 GLY A O 1
ATOM 743 N N . ASP A 1 94 ? 16.383 0.843 -16.076 1.00 97.75 94 ASP A N 1
ATOM 744 C CA . ASP A 1 94 ? 15.290 0.006 -16.543 1.00 97.75 94 ASP A CA 1
ATOM 745 C C . ASP A 1 94 ? 15.287 -1.340 -15.821 1.00 97.75 94 ASP A C 1
ATOM 747 O O . ASP A 1 94 ? 16.331 -1.943 -15.562 1.00 97.75 94 ASP A O 1
ATOM 751 N N . VAL A 1 95 ? 14.091 -1.837 -15.521 1.00 97.19 95 VAL A N 1
ATOM 752 C CA . VAL A 1 95 ? 13.890 -3.133 -14.878 1.00 97.19 95 VAL A CA 1
ATOM 753 C C . VAL A 1 95 ? 12.716 -3.868 -15.516 1.00 97.19 95 VAL A C 1
ATOM 755 O O . VAL A 1 95 ? 11.639 -3.308 -15.708 1.00 97.19 95 VAL A O 1
ATOM 758 N N . ALA A 1 96 ? 12.916 -5.139 -15.861 1.00 97.56 96 ALA A N 1
ATOM 759 C CA . ALA A 1 96 ? 11.852 -5.989 -16.390 1.00 97.56 96 ALA A CA 1
ATOM 760 C C . ALA A 1 96 ? 11.027 -6.595 -15.248 1.00 97.56 96 ALA A C 1
ATOM 762 O O . ALA A 1 96 ? 11.605 -7.079 -14.275 1.00 97.56 96 ALA A O 1
ATOM 763 N N . ASP A 1 97 ? 9.699 -6.603 -15.349 1.00 96.81 97 ASP A N 1
ATOM 764 C CA . ASP A 1 97 ? 8.826 -7.359 -14.444 1.00 96.81 97 ASP A CA 1
ATOM 765 C C . ASP A 1 97 ? 8.811 -8.868 -14.768 1.00 96.81 97 ASP A C 1
ATOM 767 O O . ASP A 1 97 ? 9.543 -9.345 -15.636 1.00 96.81 97 ASP A O 1
ATOM 771 N N . GLY A 1 98 ? 8.004 -9.645 -14.038 1.00 92.94 98 GLY A N 1
ATOM 772 C CA . GLY A 1 98 ? 7.893 -11.090 -14.263 1.00 92.94 98 GLY A CA 1
ATOM 773 C C . GLY A 1 98 ? 7.324 -11.479 -15.630 1.00 92.94 98 GLY A C 1
ATOM 774 O O . GLY A 1 98 ? 7.692 -12.533 -16.139 1.00 92.94 98 GLY A O 1
ATOM 775 N N . GLY A 1 99 ? 6.507 -10.610 -16.237 1.00 95.31 99 GLY A N 1
ATOM 776 C CA . GLY A 1 99 ? 5.947 -10.781 -17.580 1.00 95.31 99 GLY A CA 1
ATOM 777 C C . GLY A 1 99 ? 6.857 -10.257 -18.696 1.00 95.31 99 GLY A C 1
ATOM 778 O O . GLY A 1 99 ? 6.458 -10.239 -19.860 1.00 95.31 99 GLY A O 1
ATOM 779 N N . GLY A 1 100 ? 8.070 -9.804 -18.360 1.00 96.06 100 GLY A N 1
ATOM 780 C CA . GLY A 1 100 ? 9.058 -9.294 -19.308 1.00 96.06 100 GLY A CA 1
ATOM 781 C C . GLY A 1 100 ? 8.818 -7.855 -19.773 1.00 96.06 100 GLY A C 1
ATOM 782 O O . GLY A 1 100 ? 9.540 -7.377 -20.649 1.00 96.06 100 GLY A O 1
ATOM 783 N N . ARG A 1 101 ? 7.840 -7.134 -19.207 1.00 97.31 101 ARG A N 1
ATOM 784 C CA . ARG A 1 101 ? 7.643 -5.714 -19.523 1.00 97.31 101 ARG A CA 1
ATOM 785 C C . ARG A 1 101 ? 8.692 -4.882 -18.797 1.00 97.31 101 ARG A C 1
ATOM 787 O O . ARG A 1 101 ? 8.894 -5.040 -17.596 1.00 97.31 101 ARG A O 1
ATOM 794 N N . VAL A 1 102 ? 9.336 -3.984 -19.532 1.00 97.94 102 VAL A N 1
ATOM 795 C CA . VAL A 1 102 ? 10.365 -3.088 -19.000 1.00 97.94 102 VAL A CA 1
ATOM 796 C C . VAL A 1 102 ? 9.726 -1.817 -18.447 1.00 97.94 102 VAL A C 1
ATOM 798 O O . VAL A 1 102 ? 8.891 -1.198 -19.107 1.00 97.94 102 VAL A O 1
ATOM 801 N N . TRP A 1 103 ? 10.130 -1.443 -17.237 1.00 97.94 103 TRP A N 1
ATOM 802 C CA . TRP A 1 103 ? 9.690 -0.258 -16.511 1.00 97.94 103 TRP A CA 1
ATOM 803 C C . TRP A 1 103 ? 10.891 0.598 -16.122 1.00 97.94 103 TRP A C 1
ATOM 805 O O . TRP A 1 103 ? 11.948 0.062 -15.790 1.00 97.94 103 TRP A O 1
ATOM 815 N N . ARG A 1 104 ? 10.704 1.918 -16.082 1.00 98.12 104 ARG A N 1
ATOM 816 C CA . ARG A 1 104 ? 11.714 2.844 -15.564 1.00 98.12 104 ARG A CA 1
ATOM 817 C C . ARG A 1 104 ? 11.653 2.871 -14.042 1.00 98.12 104 ARG A C 1
ATOM 819 O O . ARG A 1 104 ? 10.577 3.021 -13.458 1.00 98.12 104 ARG A O 1
ATOM 826 N N . ILE A 1 105 ? 12.807 2.726 -13.397 1.00 97.94 105 ILE A N 1
ATOM 827 C CA . ILE A 1 105 ? 12.924 2.684 -11.933 1.00 97.94 105 ILE A CA 1
ATOM 828 C C . ILE A 1 105 ? 12.449 4.004 -11.315 1.00 97.94 105 ILE A C 1
ATOM 830 O O . ILE A 1 105 ? 11.739 3.986 -10.310 1.00 97.94 105 ILE A O 1
ATOM 834 N N . GLU A 1 106 ? 12.784 5.136 -11.932 1.00 97.12 106 GLU A N 1
ATOM 835 C CA . GLU A 1 106 ? 12.360 6.464 -11.478 1.00 97.12 106 GLU A CA 1
ATOM 836 C C . GLU A 1 106 ? 10.834 6.633 -11.480 1.00 97.12 106 GLU A C 1
ATOM 838 O O . GLU A 1 106 ? 10.279 7.006 -10.446 1.00 97.12 106 GLU A O 1
ATOM 843 N N . ASP A 1 107 ? 10.147 6.248 -12.563 1.00 97.81 107 ASP A N 1
ATOM 844 C CA . ASP A 1 107 ? 8.682 6.321 -12.665 1.00 97.81 107 ASP A CA 1
ATOM 845 C C . ASP A 1 107 ? 8.011 5.452 -11.582 1.00 97.81 107 ASP A C 1
ATOM 847 O O . ASP A 1 107 ? 7.031 5.859 -10.948 1.00 97.81 107 ASP A O 1
ATOM 851 N N . LEU A 1 108 ? 8.563 4.258 -11.326 1.00 98.06 108 LEU A N 1
ATOM 852 C CA . LEU A 1 108 ? 8.089 3.339 -10.288 1.00 98.06 108 LEU A CA 1
ATOM 853 C C . LEU A 1 108 ? 8.260 3.944 -8.891 1.00 98.06 108 LEU A C 1
ATOM 855 O O . LEU A 1 108 ? 7.316 3.948 -8.093 1.00 98.06 108 LEU A O 1
ATOM 859 N N . ARG A 1 109 ? 9.451 4.466 -8.576 1.00 97.94 109 ARG A N 1
ATOM 860 C CA . ARG A 1 109 ? 9.753 5.049 -7.261 1.00 97.94 109 ARG A CA 1
ATOM 861 C C . ARG A 1 109 ? 8.953 6.325 -7.011 1.00 97.94 109 ARG A C 1
ATOM 863 O O . ARG A 1 109 ? 8.399 6.474 -5.923 1.00 97.94 109 ARG A O 1
ATOM 870 N N . GLU A 1 110 ? 8.839 7.203 -8.003 1.00 98.25 110 GLU A N 1
ATOM 871 C CA . GLU A 1 110 ? 8.039 8.425 -7.900 1.00 98.25 110 GLU A CA 1
ATOM 872 C C . GLU A 1 110 ? 6.556 8.100 -7.692 1.00 98.25 110 GLU A C 1
ATOM 874 O O . GLU A 1 110 ? 5.934 8.622 -6.764 1.00 98.25 110 GLU A O 1
ATOM 879 N N . THR A 1 111 ? 6.007 7.155 -8.464 1.00 98.12 111 THR A N 1
ATOM 880 C CA . THR A 1 111 ? 4.618 6.704 -8.286 1.00 98.12 111 THR A CA 1
ATOM 881 C C . THR A 1 111 ? 4.404 6.086 -6.904 1.00 98.12 111 THR A C 1
ATOM 883 O O . THR A 1 111 ? 3.416 6.392 -6.237 1.00 98.12 111 THR A O 1
ATOM 886 N N . THR A 1 112 ? 5.350 5.271 -6.428 1.00 98.25 112 THR A N 1
ATOM 887 C CA . THR A 1 112 ? 5.309 4.674 -5.082 1.00 98.25 112 THR A CA 1
ATOM 888 C C . THR A 1 112 ? 5.211 5.750 -3.999 1.00 98.25 112 THR A C 1
ATOM 890 O O . THR A 1 112 ? 4.356 5.668 -3.115 1.00 98.25 112 THR A O 1
ATOM 893 N N . VAL A 1 113 ? 6.049 6.790 -4.079 1.00 98.38 113 VAL A N 1
ATOM 894 C CA . VAL A 1 113 ? 6.035 7.910 -3.128 1.00 98.38 113 VAL A CA 1
ATOM 895 C C . VAL A 1 113 ? 4.737 8.707 -3.229 1.00 98.38 113 VAL A C 1
ATOM 897 O O . VAL A 1 113 ? 4.127 8.993 -2.197 1.00 98.38 113 VAL A O 1
ATOM 900 N N . ALA A 1 114 ? 4.272 9.022 -4.440 1.00 98.56 114 ALA A N 1
ATOM 901 C CA . ALA A 1 114 ? 3.022 9.747 -4.645 1.00 98.56 114 ALA A CA 1
ATOM 902 C C . ALA A 1 114 ? 1.836 9.000 -4.013 1.00 98.56 114 ALA A C 1
ATOM 904 O O . ALA A 1 114 ? 1.091 9.567 -3.210 1.00 98.56 114 ALA A O 1
ATOM 905 N N . VAL A 1 115 ? 1.695 7.703 -4.298 1.00 98.25 115 VAL A N 1
ATOM 906 C CA . VAL A 1 115 ? 0.627 6.883 -3.718 1.00 98.25 115 VAL A CA 1
ATOM 907 C C . VAL A 1 115 ? 0.760 6.809 -2.199 1.00 98.25 115 VAL A C 1
ATOM 909 O O . VAL A 1 115 ? -0.238 6.983 -1.498 1.00 98.25 115 VAL A O 1
ATOM 912 N N . MET A 1 116 ? 1.966 6.614 -1.663 1.00 98.25 116 MET A N 1
ATOM 913 C CA . MET A 1 116 ? 2.213 6.578 -0.218 1.00 98.25 116 MET A CA 1
ATOM 914 C C . MET A 1 116 ? 1.775 7.873 0.478 1.00 98.25 116 MET A C 1
ATOM 916 O O . MET A 1 116 ? 1.079 7.811 1.498 1.00 98.25 116 MET A O 1
ATOM 920 N N . LEU A 1 117 ? 2.105 9.036 -0.096 1.00 98.19 117 LEU A N 1
ATOM 921 C CA . LEU A 1 117 ? 1.738 10.349 0.440 1.00 98.19 117 LEU A CA 1
ATOM 922 C C . LEU A 1 117 ? 0.216 10.530 0.516 1.00 98.19 117 LEU A C 1
ATOM 924 O O . LEU A 1 117 ? -0.319 10.897 1.565 1.00 98.19 117 LEU A O 1
ATOM 928 N N . PHE A 1 118 ? -0.492 10.222 -0.573 1.00 97.94 118 PHE A N 1
ATOM 929 C CA . PHE A 1 118 ? -1.944 10.401 -0.653 1.00 97.94 118 PHE A CA 1
ATOM 930 C C . PHE A 1 118 ? -2.752 9.276 0.013 1.00 97.94 118 PHE A C 1
ATOM 932 O O . PHE A 1 118 ? -3.968 9.402 0.156 1.00 97.94 118 PHE A O 1
ATOM 939 N N . THR A 1 119 ? -2.108 8.194 0.463 1.00 97.44 119 THR A N 1
ATOM 940 C CA . THR A 1 119 ? -2.784 7.066 1.122 1.00 97.44 119 THR A CA 1
ATOM 941 C C . THR A 1 119 ? -2.287 6.839 2.548 1.00 97.44 119 THR A C 1
ATOM 943 O O . THR A 1 119 ? -2.949 7.258 3.499 1.00 97.44 119 THR A O 1
ATOM 946 N N . MET A 1 120 ? -1.144 6.178 2.730 1.00 97.94 120 MET A N 1
ATOM 947 C CA . MET A 1 120 ? -0.618 5.770 4.034 1.00 97.94 120 MET A CA 1
ATOM 948 C C . MET A 1 120 ? -0.298 6.968 4.926 1.00 97.94 120 MET A C 1
ATOM 950 O O . MET A 1 120 ? -0.687 6.986 6.096 1.00 97.94 120 MET A O 1
ATOM 954 N N . PHE A 1 121 ? 0.365 7.989 4.380 1.00 97.56 121 PHE A N 1
ATOM 955 C CA . PHE A 1 121 ? 0.708 9.182 5.147 1.00 97.56 121 PHE A CA 1
ATOM 956 C C . PHE A 1 121 ? -0.543 9.996 5.488 1.00 97.56 121 PHE A C 1
ATOM 958 O O . PHE A 1 121 ? -0.764 10.331 6.652 1.00 97.56 121 PHE A O 1
ATOM 965 N N . TYR A 1 122 ? -1.416 10.237 4.504 1.00 97.69 122 TYR A N 1
ATOM 966 C CA . TYR A 1 122 ? -2.679 10.945 4.718 1.00 97.69 122 TYR A CA 1
ATOM 967 C C . TYR A 1 122 ? -3.571 10.267 5.772 1.00 97.69 122 TYR A C 1
ATOM 969 O O . TYR A 1 122 ? -4.058 10.918 6.698 1.00 97.69 122 TYR A O 1
ATOM 977 N N . THR A 1 123 ? -3.750 8.945 5.693 1.00 97.50 123 THR A N 1
ATOM 978 C CA . THR A 1 123 ? -4.550 8.196 6.679 1.00 97.50 123 THR A CA 1
ATOM 979 C C . THR A 1 123 ? -3.921 8.199 8.069 1.00 97.50 123 THR A C 1
ATOM 981 O O . THR A 1 123 ? -4.637 8.382 9.054 1.00 97.50 123 THR A O 1
ATOM 984 N N . SER A 1 124 ? -2.594 8.080 8.162 1.00 97.88 124 SER A N 1
ATOM 985 C CA . SER A 1 124 ? -1.861 8.216 9.428 1.00 97.88 124 SER A CA 1
ATOM 986 C C . SER A 1 124 ? -2.035 9.601 10.049 1.00 97.88 124 SER A C 1
ATOM 988 O O . SER A 1 124 ? -2.268 9.713 11.253 1.00 97.88 124 SER A O 1
ATOM 990 N N . LEU A 1 125 ? -1.988 10.660 9.234 1.00 97.38 125 LEU A N 1
ATOM 991 C CA . LEU A 1 125 ? -2.216 12.032 9.681 1.00 97.38 125 LEU A CA 1
ATOM 992 C C . LEU A 1 125 ? -3.632 12.200 10.243 1.00 97.38 125 LEU A C 1
ATOM 994 O O . LEU A 1 125 ? -3.792 12.697 11.358 1.00 97.38 125 LEU A O 1
ATOM 998 N N . LEU A 1 126 ? -4.656 11.738 9.517 1.00 97.38 126 LEU A N 1
ATOM 999 C CA . LEU A 1 126 ? -6.043 11.777 9.990 1.00 97.38 126 LEU A CA 1
ATOM 1000 C C . LEU A 1 126 ? -6.231 10.983 11.288 1.00 97.38 126 LEU A C 1
ATOM 1002 O O . LEU A 1 126 ? -6.902 11.455 12.208 1.00 97.38 126 LEU A O 1
ATOM 1006 N N . ALA A 1 127 ? -5.622 9.800 11.391 1.00 96.12 127 ALA A N 1
ATOM 1007 C CA . ALA A 1 127 ? -5.668 8.986 12.601 1.00 96.12 127 ALA A CA 1
ATOM 1008 C C . ALA A 1 127 ? -5.000 9.700 13.789 1.00 96.12 127 ALA A C 1
ATOM 1010 O O . ALA A 1 127 ? -5.562 9.727 14.885 1.00 96.12 127 ALA A O 1
ATOM 1011 N N . GLY A 1 128 ? -3.852 10.346 13.568 1.00 95.94 128 GLY A N 1
ATOM 1012 C CA . GLY A 1 128 ? -3.160 11.147 14.577 1.00 95.94 128 GLY A CA 1
ATOM 1013 C C . GLY A 1 128 ? -3.977 12.355 15.040 1.00 95.94 128 GLY A C 1
ATOM 1014 O O . GLY A 1 128 ? -4.087 12.602 16.242 1.00 95.94 128 GLY A O 1
ATOM 1015 N N . LEU A 1 129 ? -4.611 13.078 14.111 1.00 95.69 129 LEU A N 1
ATOM 1016 C CA . LEU A 1 129 ? -5.521 14.183 14.432 1.00 95.69 129 LEU A CA 1
ATOM 1017 C C . LEU A 1 129 ? -6.714 13.691 15.256 1.00 95.69 129 LEU A C 1
ATOM 1019 O O . LEU A 1 129 ? -7.024 14.262 16.301 1.00 95.69 129 LEU A O 1
ATOM 1023 N N . ARG A 1 130 ? -7.337 12.581 14.849 1.00 94.00 130 ARG A N 1
ATOM 1024 C CA . ARG A 1 130 ? -8.448 11.968 15.586 1.00 94.00 130 ARG A CA 1
ATOM 1025 C C . ARG A 1 130 ? -8.041 11.549 16.999 1.00 94.00 130 ARG A C 1
ATOM 1027 O O . ARG A 1 130 ? -8.797 11.786 17.941 1.00 94.00 130 ARG A O 1
ATOM 1034 N N . LEU A 1 131 ? -6.855 10.963 17.164 1.00 92.50 131 LEU A N 1
ATOM 1035 C CA . LEU A 1 131 ? -6.336 10.552 18.470 1.00 92.50 131 LEU A CA 1
ATOM 1036 C C . LEU A 1 131 ? -6.132 11.752 19.406 1.00 92.50 131 LEU A C 1
ATOM 1038 O O . LEU A 1 131 ? -6.437 11.661 20.594 1.00 92.50 131 LEU A O 1
ATOM 1042 N N . ARG A 1 132 ? -5.665 12.889 18.872 1.00 90.69 132 ARG A N 1
ATOM 1043 C CA . ARG A 1 132 ? -5.503 14.140 19.632 1.00 90.69 132 ARG A CA 1
ATOM 1044 C C . ARG A 1 132 ? -6.838 14.751 20.051 1.00 90.69 132 ARG A C 1
ATOM 1046 O O . ARG A 1 132 ? -6.946 15.247 21.168 1.00 90.69 132 ARG A O 1
ATOM 1053 N N . LEU A 1 133 ? -7.836 14.709 19.168 1.00 89.75 133 LEU A N 1
ATOM 1054 C CA . LEU A 1 133 ? -9.158 15.296 19.409 1.00 89.75 133 LEU A CA 1
ATOM 1055 C C . LEU A 1 133 ? -10.047 14.440 20.325 1.00 89.75 133 LEU A C 1
ATOM 1057 O O . LEU A 1 133 ? -10.979 14.965 20.926 1.00 89.75 133 LEU A O 1
ATOM 1061 N N . THR A 1 134 ? -9.781 13.136 20.446 1.00 85.31 134 THR A N 1
ATOM 1062 C CA . THR A 1 134 ? -10.568 12.236 21.304 1.00 85.31 134 THR A CA 1
ATOM 1063 C C . THR A 1 134 ? -10.173 12.448 22.769 1.00 85.31 134 THR A C 1
ATOM 1065 O O . THR A 1 134 ? -9.017 12.175 23.091 1.0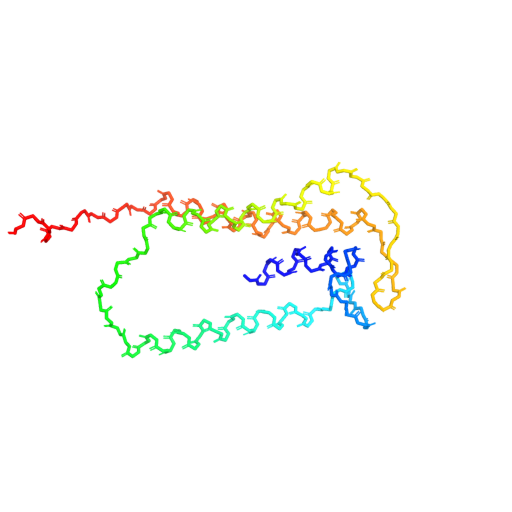0 85.31 134 THR A O 1
ATOM 1068 N N . PRO A 1 135 ? -11.067 12.897 23.673 1.00 75.06 135 PRO A N 1
ATOM 1069 C CA . PRO A 1 135 ? -10.744 13.103 25.088 1.00 75.06 135 PRO A CA 1
ATOM 1070 C C . PRO A 1 135 ? -10.193 11.831 25.742 1.00 75.06 135 PRO A C 1
ATOM 1072 O O . PRO A 1 135 ? -10.578 10.721 25.373 1.00 75.06 135 PRO A O 1
ATOM 1075 N N . ALA A 1 136 ? -9.279 11.974 26.704 1.00 68.00 136 ALA A N 1
ATOM 1076 C CA . ALA A 1 136 ? -8.878 10.837 27.526 1.00 68.00 136 ALA A CA 1
ATOM 1077 C C . ALA A 1 136 ? -10.098 10.365 28.329 1.00 68.00 136 ALA A C 1
ATOM 1079 O O . ALA A 1 136 ? -10.839 11.199 28.854 1.00 68.00 136 ALA A O 1
ATOM 1080 N N . SER A 1 137 ? -10.323 9.052 28.407 1.00 63.41 137 SER A N 1
ATOM 1081 C CA . SER A 1 137 ? -11.370 8.510 29.273 1.00 63.41 137 SER A CA 1
ATOM 1082 C C . SER A 1 137 ? -11.150 9.016 30.705 1.00 63.41 137 SER A C 1
ATOM 1084 O O . SER A 1 137 ? -10.001 9.009 31.159 1.00 63.41 137 SER A O 1
ATOM 1086 N N . PRO A 1 138 ? -12.200 9.472 31.411 1.00 57.19 138 PRO A N 1
ATOM 1087 C CA . PRO A 1 138 ? -12.064 9.869 32.806 1.00 57.19 138 PRO A CA 1
ATOM 1088 C C . PRO A 1 138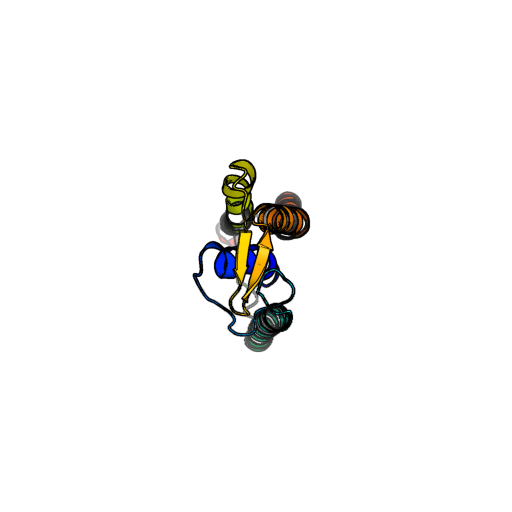 ? -11.519 8.695 33.640 1.00 57.19 138 PRO A C 1
ATOM 1090 O O . PRO A 1 138 ? -11.797 7.539 33.301 1.00 57.19 138 PRO A O 1
ATOM 1093 N N . PRO A 1 139 ? -10.728 8.967 34.696 1.00 55.38 139 PRO A N 1
ATOM 1094 C CA . PRO A 1 139 ? -10.200 7.923 35.566 1.00 55.38 139 PRO A CA 1
ATOM 1095 C C . PRO A 1 139 ? -11.345 7.090 36.150 1.00 55.38 139 PRO A C 1
ATOM 1097 O O . PRO A 1 139 ? -12.405 7.621 36.490 1.00 55.38 139 PRO A O 1
ATOM 1100 N N . ASP A 1 140 ? -11.134 5.778 36.228 1.00 59.22 140 ASP A N 1
ATOM 1101 C CA . ASP A 1 140 ? -12.128 4.834 36.727 1.00 59.22 140 ASP A CA 1
ATOM 1102 C C . ASP A 1 140 ? -12.387 5.100 38.218 1.00 59.22 140 ASP A C 1
ATOM 1104 O O . ASP A 1 140 ? -11.557 4.808 39.077 1.00 59.22 140 ASP A O 1
ATOM 1108 N N . VAL A 1 141 ? -13.550 5.677 38.532 1.00 58.12 141 VAL A N 1
ATOM 1109 C CA . VAL A 1 141 ? -13.960 6.049 39.901 1.00 58.12 141 VAL A CA 1
ATOM 1110 C C . VAL A 1 141 ? -14.040 4.817 40.826 1.00 58.12 141 VAL A C 1
ATOM 1112 O O . VAL A 1 141 ? -14.101 4.953 42.044 1.00 58.12 141 VAL A O 1
ATOM 1115 N N . ARG A 1 142 ? -13.990 3.598 40.272 1.00 57.66 142 ARG A N 1
ATOM 1116 C CA . ARG A 1 142 ? -14.037 2.333 41.018 1.00 57.66 142 ARG A CA 1
ATOM 1117 C C . ARG A 1 142 ? -12.705 1.886 41.622 1.00 57.66 142 ARG A C 1
ATOM 1119 O O . ARG A 1 142 ? -12.726 0.952 42.411 1.00 57.66 142 ARG A O 1
ATOM 1126 N N . SER A 1 143 ? -11.570 2.518 41.307 1.00 52.97 143 SER A N 1
ATOM 1127 C CA . SER A 1 143 ? -10.277 2.156 41.919 1.00 52.97 143 SER A CA 1
ATOM 1128 C C . SER A 1 143 ? -9.966 2.910 43.222 1.00 52.97 143 SER A C 1
ATOM 1130 O O . SER A 1 143 ? -8.847 2.811 43.720 1.00 52.97 143 SER A O 1
ATOM 1132 N N . ALA A 1 144 ? -10.905 3.717 43.728 1.00 52.66 144 ALA A N 1
ATOM 1133 C CA . ALA A 1 144 ? -10.714 4.607 44.878 1.00 52.66 144 ALA A CA 1
ATOM 1134 C C . ALA A 1 144 ? -11.554 4.231 46.120 1.00 52.66 144 ALA A C 1
ATOM 1136 O O . ALA A 1 144 ? -11.599 5.012 47.069 1.00 52.66 144 ALA A O 1
ATOM 1137 N N . ALA A 1 145 ? -12.210 3.066 46.118 1.00 42.28 145 ALA A N 1
ATOM 1138 C CA . ALA A 1 145 ? -12.968 2.511 47.244 1.00 42.28 145 ALA A CA 1
ATOM 1139 C C . ALA A 1 145 ? -12.459 1.104 47.572 1.00 42.28 145 ALA A C 1
ATOM 1141 O O . ALA A 1 145 ? -12.407 0.776 48.776 1.00 42.28 145 ALA A O 1
#

Sequence (145 aa):
MTQWDVVMDPPSATIAKAWVWHDGGAHFGVPLSNYLGWLLTSWSFYQVFAFYLRGRRDASRPPPGREPQLAAILFYASSGLTHLTPWLLGETGDVADGGGRVWRIEDLRETTVAVMLFTMFYTSLLAGLRLRLTPASPPDVRSAA

Radius of gyration: 20.13 Å; chains: 1; bounding box: 41×30×67 Å

pLDDT: mean 91.05, std 12.54, range [42.28, 98.56]

Secondary structure (DSSP, 8-state):
-HHHHHHHHHIIIIIS-SS--TT--TBTTB-HHHHHHHHHHHHHHHHHHHHHHHT---TT-PPPPHHHHHHHHHHHHHHHHTTHHHHHTT---EEE-TTS-EEEHHHHHHHHHHHHIIIIIHHHHHHHHHHHHSPPPPP-GGGG-

Foldseek 3Di:
DLLLCLLPVLCCCWPVVVDADLQADPLNGDHPVVSVVVVVVVVVVVVVVVVVCVVVPPVDDDDDALVVLLVVLCVQLVSLCVLVVVLVVVDWDWTAGSNRDIDIPNVNSVVSNVSSVVGSVVVSVVSVVVSVPDDDDPPDPVVPD